Protein AF-E8V4R5-F1 (afdb_monomer_lite)

Organism: Terriglobus saanensis (strain ATCC BAA-1853 / DSM 23119 / SP1PR4) (NCBI:txid401053)

Secondary structure (DSSP, 8-state):
-HHHHHHHHHHHHHHHHHHHHHHHHH-S-HHHHHHHHHHHHHHHHHHHHHHHHS-S-HHHHHHHHHHHHHHHHHHHHHHHH-PPPPHHHHHHHHHHHHHHHHHHH--

pLDDT: mean 89.99, std 7.91, range [58.06, 97.62]

Structure (mmCIF, N/CA/C/O backbone):
data_AF-E8V4R5-F1
#
_entry.id   AF-E8V4R5-F1
#
loop_
_atom_site.group_PDB
_atom_site.id
_atom_site.type_symbol
_atom_site.label_atom_id
_atom_site.label_alt_id
_atom_site.label_comp_id
_atom_site.label_asym_id
_atom_site.label_entity_id
_atom_site.label_seq_id
_atom_site.pdbx_PDB_ins_code
_atom_site.Cartn_x
_atom_site.Cartn_y
_atom_site.Cartn_z
_atom_site.occupancy
_atom_site.B_iso_or_equiv
_atom_site.auth_seq_id
_atom_site.auth_comp_id
_atom_site.auth_asym_id
_atom_site.auth_atom_id
_atom_site.pdbx_PDB_model_num
ATOM 1 N N . MET A 1 1 ? -16.943 6.434 11.124 1.00 60.44 1 MET A N 1
ATOM 2 C CA . MET A 1 1 ? -16.779 6.861 9.710 1.00 60.44 1 MET A CA 1
ATOM 3 C C . MET A 1 1 ? -15.481 7.629 9.461 1.00 60.44 1 MET A C 1
ATOM 5 O O . MET A 1 1 ? -14.752 7.224 8.569 1.00 60.44 1 MET A O 1
ATOM 9 N N . LYS A 1 2 ? -15.135 8.668 10.244 1.00 72.31 2 LYS A N 1
ATOM 10 C CA . LYS A 1 2 ? -13.892 9.448 10.036 1.00 72.31 2 LYS A CA 1
ATOM 11 C C . LYS A 1 2 ? -12.602 8.608 10.106 1.00 72.31 2 LYS A C 1
ATOM 13 O O . LYS A 1 2 ? -11.752 8.741 9.239 1.00 72.31 2 LYS A O 1
ATOM 18 N N . ILE A 1 3 ? -12.506 7.696 11.079 1.00 79.06 3 ILE A N 1
ATOM 19 C CA . ILE A 1 3 ? -11.334 6.817 11.261 1.00 79.06 3 ILE A CA 1
ATOM 20 C C . ILE A 1 3 ? -11.160 5.855 10.075 1.00 79.06 3 ILE A C 1
ATOM 22 O O . ILE A 1 3 ? -10.055 5.681 9.583 1.00 79.06 3 ILE A O 1
ATOM 26 N N . PHE A 1 4 ? -12.251 5.280 9.562 1.00 79.81 4 PHE A N 1
ATOM 27 C CA . PHE A 1 4 ? -12.183 4.375 8.413 1.00 79.81 4 PHE A CA 1
ATOM 28 C C . PHE A 1 4 ? -11.710 5.085 7.139 1.00 79.81 4 PHE A C 1
ATOM 30 O O . PHE A 1 4 ? -10.844 4.572 6.444 1.00 79.81 4 PHE A O 1
ATOM 37 N N . LEU A 1 5 ? -12.234 6.282 6.854 1.00 83.06 5 LEU A N 1
ATOM 38 C CA . LEU A 1 5 ? -11.786 7.077 5.704 1.00 83.06 5 LEU A CA 1
ATOM 39 C C . LEU A 1 5 ? -10.299 7.425 5.800 1.00 83.06 5 LEU A C 1
ATOM 41 O O . LEU A 1 5 ? -9.597 7.415 4.795 1.00 83.06 5 LEU A O 1
ATOM 45 N N . PHE A 1 6 ? -9.825 7.694 7.014 1.00 86.12 6 PHE A N 1
ATOM 46 C CA . PHE A 1 6 ? -8.418 7.948 7.271 1.00 86.12 6 PHE A CA 1
ATOM 47 C C . PHE A 1 6 ? -7.546 6.715 6.994 1.00 86.12 6 PHE A C 1
ATOM 49 O O . PHE A 1 6 ? -6.568 6.807 6.260 1.00 86.12 6 PHE A O 1
ATOM 56 N N . VAL A 1 7 ? -7.940 5.549 7.513 1.00 87.50 7 VAL A N 1
ATOM 57 C CA . VAL A 1 7 ? -7.266 4.266 7.247 1.00 87.50 7 VAL A CA 1
ATOM 58 C C . VAL A 1 7 ? -7.282 3.934 5.756 1.00 87.50 7 VAL A C 1
ATOM 60 O O . VAL A 1 7 ? -6.271 3.510 5.202 1.00 87.50 7 VAL A O 1
ATOM 63 N N . LEU A 1 8 ? -8.402 4.169 5.076 1.00 89.38 8 LEU A N 1
ATOM 64 C CA . LEU A 1 8 ? -8.512 3.956 3.638 1.00 89.38 8 LEU A CA 1
ATOM 65 C C . LEU A 1 8 ? -7.552 4.867 2.861 1.00 89.38 8 LEU A C 1
ATOM 67 O O . LEU A 1 8 ? -6.828 4.394 1.994 1.00 89.38 8 LEU A O 1
ATOM 71 N N . ALA A 1 9 ? -7.492 6.157 3.195 1.00 90.50 9 ALA A N 1
ATOM 72 C CA . ALA A 1 9 ? -6.549 7.077 2.564 1.00 90.50 9 ALA A CA 1
ATOM 73 C C . ALA A 1 9 ? -5.089 6.657 2.811 1.00 90.50 9 ALA A C 1
ATOM 75 O O . ALA A 1 9 ? -4.292 6.627 1.874 1.00 90.50 9 ALA A O 1
ATOM 76 N N . ALA A 1 10 ? -4.757 6.274 4.047 1.00 91.31 10 ALA A N 1
ATOM 77 C CA . ALA A 1 10 ? -3.429 5.798 4.421 1.00 91.31 10 ALA A CA 1
ATOM 78 C C . ALA A 1 10 ? -3.027 4.545 3.622 1.00 91.31 10 ALA A C 1
ATOM 80 O O . ALA A 1 10 ? -1.957 4.510 3.023 1.00 91.31 10 ALA A O 1
ATOM 81 N N . THR A 1 11 ? -3.913 3.554 3.539 1.00 93.19 11 THR A N 1
ATOM 82 C CA . THR A 1 11 ? -3.656 2.303 2.804 1.00 93.19 11 THR A CA 1
ATOM 83 C C . THR A 1 11 ? -3.576 2.502 1.289 1.00 93.19 11 THR A C 1
ATOM 85 O O . THR A 1 11 ? -2.804 1.812 0.629 1.00 93.19 11 THR A O 1
ATOM 88 N N . ILE A 1 12 ? -4.306 3.469 0.718 1.00 94.38 12 ILE A N 1
ATOM 89 C CA . ILE A 1 12 ? -4.163 3.853 -0.699 1.00 94.38 12 ILE A CA 1
ATOM 90 C C . ILE A 1 12 ? -2.790 4.472 -0.962 1.00 94.38 12 ILE A C 1
ATOM 92 O O . ILE A 1 12 ? -2.147 4.106 -1.950 1.00 94.38 12 ILE A O 1
ATOM 96 N N . LEU A 1 13 ? -2.336 5.388 -0.100 1.00 94.56 13 LEU A N 1
ATOM 97 C CA . LEU A 1 13 ? -1.006 5.994 -0.209 1.00 94.56 13 LEU A CA 1
ATOM 98 C C . LEU A 1 13 ? 0.089 4.930 -0.128 1.00 94.56 13 LEU A C 1
ATOM 100 O O . LEU A 1 13 ? 0.983 4.916 -0.970 1.00 94.56 13 LEU A O 1
ATOM 104 N N . GLU A 1 14 ? -0.026 4.019 0.834 1.00 96.00 14 GLU A N 1
ATOM 105 C CA . GLU A 1 14 ? 0.906 2.913 1.021 1.00 96.00 14 GLU A CA 1
ATOM 106 C C . GLU A 1 14 ? 0.955 1.990 -0.200 1.00 96.00 14 GLU A C 1
ATOM 108 O O . GLU A 1 14 ? 2.003 1.838 -0.828 1.00 96.00 14 GLU A O 1
ATOM 113 N N . ALA A 1 15 ? -0.195 1.450 -0.614 1.00 96.44 15 ALA A N 1
ATOM 114 C CA . ALA A 1 15 ? -0.256 0.505 -1.723 1.00 96.44 15 ALA A CA 1
ATOM 115 C C . ALA A 1 15 ? 0.199 1.123 -3.051 1.00 96.44 15 ALA A C 1
ATOM 117 O O . ALA A 1 15 ? 0.870 0.467 -3.851 1.00 96.44 15 ALA A O 1
ATOM 118 N N . THR A 1 16 ? -0.160 2.386 -3.297 1.00 95.44 16 THR A N 1
ATOM 119 C CA . THR A 1 16 ? 0.277 3.112 -4.497 1.00 95.44 16 THR A CA 1
ATOM 120 C C . THR A 1 16 ? 1.774 3.400 -4.439 1.00 95.44 16 THR A C 1
ATOM 122 O O . THR A 1 16 ? 2.461 3.214 -5.442 1.00 95.44 16 THR A O 1
ATOM 125 N N . GLY A 1 17 ? 2.296 3.804 -3.277 1.00 96.06 17 GLY A N 1
ATOM 126 C CA . GLY A 1 17 ? 3.726 4.015 -3.054 1.00 96.06 17 GLY A CA 1
ATOM 127 C C . GLY A 1 17 ? 4.545 2.764 -3.366 1.00 96.06 17 GLY A C 1
ATOM 128 O O . GLY A 1 17 ? 5.484 2.827 -4.161 1.00 96.06 17 GLY A O 1
ATOM 129 N N . ASP A 1 18 ? 4.123 1.610 -2.853 1.00 96.75 18 ASP A N 1
ATOM 130 C CA . ASP A 1 18 ? 4.768 0.319 -3.118 1.00 96.75 18 ASP A CA 1
ATOM 131 C C . ASP A 1 18 ? 4.711 -0.083 -4.594 1.00 96.75 18 ASP A C 1
ATOM 133 O O . ASP A 1 18 ? 5.700 -0.566 -5.158 1.00 96.75 18 ASP A O 1
ATOM 137 N N . ALA A 1 19 ? 3.571 0.139 -5.256 1.00 95.94 19 ALA A N 1
ATOM 138 C CA . ALA A 1 19 ? 3.440 -0.121 -6.686 1.00 95.94 19 ALA A CA 1
ATOM 139 C C . ALA A 1 19 ?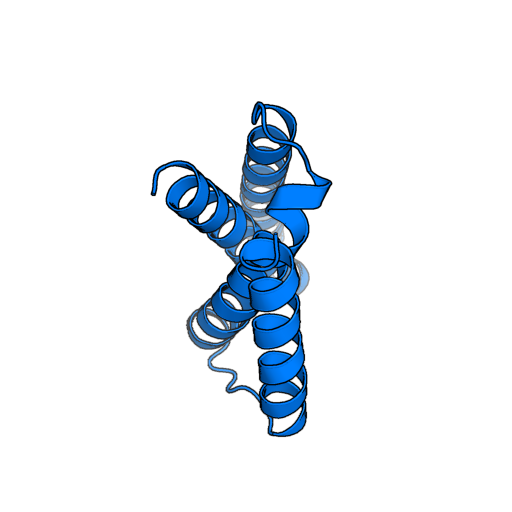 4.392 0.763 -7.505 1.00 95.94 19 ALA A C 1
ATOM 141 O O . ALA A 1 19 ? 5.092 0.261 -8.387 1.00 95.94 19 ALA A O 1
ATOM 142 N N . VAL A 1 20 ? 4.479 2.055 -7.179 1.00 96.62 20 VAL A N 1
ATOM 143 C CA . VAL A 1 20 ? 5.394 3.006 -7.825 1.00 96.62 20 VAL A CA 1
ATOM 144 C C . VAL A 1 20 ? 6.851 2.597 -7.616 1.00 96.62 20 VAL A C 1
ATOM 146 O O . VAL A 1 20 ? 7.612 2.571 -8.584 1.00 96.62 20 VAL A O 1
ATOM 149 N N . LEU A 1 21 ? 7.249 2.228 -6.394 1.00 97.12 21 LEU A N 1
ATOM 150 C CA . LEU A 1 21 ? 8.612 1.763 -6.122 1.00 97.12 21 LEU A CA 1
ATOM 151 C C . LEU A 1 21 ? 8.943 0.476 -6.882 1.00 97.12 21 LEU A C 1
ATOM 153 O O . LEU A 1 21 ? 10.041 0.340 -7.427 1.00 97.12 21 LEU A O 1
ATOM 157 N N . ARG A 1 22 ? 7.986 -0.452 -6.995 1.00 95.88 22 ARG A N 1
ATOM 158 C CA . ARG A 1 22 ? 8.153 -1.665 -7.806 1.00 95.88 22 ARG A CA 1
ATOM 159 C C . ARG A 1 22 ? 8.365 -1.337 -9.282 1.00 95.88 22 ARG A C 1
ATOM 161 O O . ARG A 1 22 ? 9.226 -1.954 -9.910 1.00 95.88 22 ARG A O 1
ATOM 168 N N . VAL A 1 23 ? 7.630 -0.369 -9.833 1.00 95.00 23 VAL A N 1
ATOM 169 C CA . VAL A 1 23 ? 7.850 0.114 -11.208 1.00 95.00 23 VAL A CA 1
ATOM 170 C C . VAL A 1 23 ? 9.231 0.761 -11.330 1.00 95.00 23 VAL A C 1
ATOM 172 O O . VAL A 1 23 ? 9.960 0.455 -12.271 1.00 95.00 23 VAL A O 1
ATOM 175 N N . ALA A 1 24 ? 9.633 1.588 -10.361 1.00 94.75 24 ALA A N 1
ATOM 176 C CA . ALA A 1 24 ? 10.937 2.251 -10.350 1.00 94.75 24 ALA A CA 1
ATOM 177 C C . ALA A 1 24 ? 12.101 1.250 -10.424 1.00 94.75 24 ALA A C 1
ATOM 179 O O . ALA A 1 24 ? 13.036 1.447 -11.200 1.00 94.75 24 ALA A O 1
ATOM 180 N N . LEU A 1 25 ? 12.030 0.153 -9.660 1.00 94.88 25 LEU A N 1
ATOM 181 C CA . LEU A 1 25 ? 13.062 -0.891 -9.620 1.00 94.88 25 LEU A CA 1
ATOM 182 C C . LEU A 1 25 ? 13.326 -1.548 -10.982 1.00 94.88 25 LEU A C 1
ATOM 184 O O . LEU A 1 25 ? 14.464 -1.923 -11.257 1.00 94.88 25 LEU A O 1
ATOM 188 N N . HIS A 1 26 ? 12.302 -1.657 -11.831 1.00 94.75 26 HIS A N 1
ATOM 189 C CA . HIS A 1 26 ? 12.384 -2.330 -13.131 1.00 94.75 26 HIS A CA 1
ATOM 190 C C . HIS A 1 26 ? 12.455 -1.350 -14.312 1.00 94.75 26 HIS A C 1
ATOM 192 O O . HIS A 1 26 ? 12.529 -1.781 -15.463 1.00 94.75 26 HIS A O 1
ATOM 198 N N . HIS A 1 27 ? 12.428 -0.036 -14.060 1.00 94.00 27 HIS A N 1
ATOM 199 C CA . HIS A 1 27 ? 12.414 0.957 -15.126 1.00 94.00 27 HIS A CA 1
ATOM 200 C C . HIS A 1 27 ? 13.821 1.143 -15.735 1.00 94.00 27 HIS A C 1
ATOM 202 O O . HIS A 1 27 ? 14.768 1.431 -14.997 1.00 94.00 27 HIS A O 1
ATOM 208 N N . PRO A 1 28 ? 13.985 1.045 -17.070 1.00 92.06 28 PRO A N 1
ATOM 209 C CA . PRO A 1 28 ? 15.303 1.087 -17.714 1.00 92.06 28 PRO A CA 1
ATOM 210 C C . PRO A 1 28 ? 15.934 2.489 -17.731 1.00 92.06 28 PRO A C 1
ATOM 212 O O . PRO A 1 28 ? 17.152 2.630 -17.675 1.00 92.06 28 PRO A O 1
ATOM 215 N N . SER A 1 29 ? 15.117 3.545 -17.800 1.00 95.38 29 SER A N 1
ATOM 216 C CA . SER A 1 29 ? 15.595 4.936 -17.803 1.00 95.38 29 SER A CA 1
ATOM 217 C C . SER A 1 29 ? 15.936 5.417 -16.392 1.00 95.38 29 SER A C 1
ATOM 219 O O . SER A 1 29 ? 15.056 5.458 -15.528 1.00 95.38 29 SER A O 1
ATOM 221 N N . LEU A 1 30 ? 17.193 5.829 -16.182 1.00 93.81 30 LEU A N 1
ATOM 222 C CA . LEU A 1 30 ? 17.703 6.307 -14.893 1.00 93.81 30 LEU A CA 1
ATOM 223 C C . LEU A 1 30 ? 17.001 7.587 -14.387 1.00 93.81 30 LEU A C 1
ATOM 225 O O . LEU A 1 30 ? 16.593 7.589 -13.225 1.00 93.81 30 LEU A O 1
ATOM 229 N N . PRO A 1 31 ? 16.777 8.642 -15.203 1.00 94.56 31 PRO A N 1
ATOM 230 C CA . PRO A 1 31 ? 16.043 9.826 -14.743 1.00 94.56 31 PRO A CA 1
ATOM 231 C C . PRO A 1 31 ? 14.613 9.509 -14.291 1.00 94.56 31 PRO A C 1
ATOM 233 O O . PRO A 1 31 ? 14.177 9.968 -13.237 1.00 94.56 31 PRO A O 1
ATOM 236 N N . ILE A 1 32 ? 13.898 8.673 -15.054 1.00 94.94 32 ILE A N 1
ATOM 237 C CA . ILE A 1 32 ? 12.528 8.264 -14.712 1.00 94.94 32 ILE A CA 1
ATOM 238 C C . ILE A 1 32 ? 12.535 7.407 -13.447 1.00 94.94 32 ILE A C 1
ATOM 240 O O . ILE A 1 32 ? 11.706 7.602 -12.565 1.00 94.94 32 ILE A O 1
ATOM 244 N N . ARG A 1 33 ? 13.504 6.499 -13.317 1.00 94.94 33 ARG A N 1
ATOM 245 C CA . ARG A 1 33 ? 13.675 5.677 -12.120 1.00 94.94 33 ARG A CA 1
ATOM 246 C C . ARG A 1 33 ? 13.860 6.534 -10.868 1.00 94.94 33 ARG A C 1
ATOM 248 O O . ARG A 1 33 ? 13.164 6.295 -9.888 1.00 94.94 33 ARG A O 1
ATOM 255 N N . ILE A 1 34 ? 14.733 7.543 -10.900 1.00 96.38 34 ILE A N 1
ATOM 256 C CA . ILE A 1 34 ? 14.927 8.468 -9.768 1.00 96.38 34 ILE A CA 1
ATOM 257 C C . ILE A 1 34 ? 13.622 9.203 -9.444 1.00 96.38 34 ILE A C 1
ATOM 259 O O . ILE A 1 34 ? 13.222 9.240 -8.283 1.00 96.38 34 ILE A O 1
ATOM 263 N N . ALA A 1 35 ? 12.929 9.733 -10.456 1.00 96.56 35 ALA A N 1
ATOM 264 C CA . ALA A 1 35 ? 11.658 10.427 -10.256 1.00 96.56 35 ALA A CA 1
ATOM 265 C C . ALA A 1 35 ? 10.598 9.523 -9.600 1.00 96.56 35 ALA A C 1
ATOM 267 O O . ALA A 1 35 ? 9.934 9.942 -8.653 1.00 96.56 35 ALA A O 1
ATOM 268 N N . LEU A 1 36 ? 10.481 8.269 -10.046 1.00 96.62 36 LEU A N 1
ATOM 269 C CA . LEU A 1 36 ? 9.567 7.288 -9.458 1.00 96.62 36 LEU A CA 1
ATOM 270 C C . LEU A 1 36 ? 9.968 6.913 -8.026 1.00 96.62 36 LEU A C 1
ATOM 272 O O . LEU A 1 36 ? 9.092 6.792 -7.176 1.00 96.62 36 LEU A O 1
ATOM 276 N N . PHE A 1 37 ? 11.263 6.778 -7.723 1.00 97.12 37 PHE A N 1
ATOM 277 C CA . PHE A 1 37 ? 11.730 6.542 -6.352 1.00 97.12 37 PHE A CA 1
ATOM 278 C C . PHE A 1 37 ? 11.375 7.693 -5.415 1.00 97.12 37 PHE A C 1
ATOM 280 O O . PHE A 1 37 ? 10.869 7.455 -4.320 1.00 97.12 37 PHE A O 1
ATOM 287 N N . VAL A 1 38 ? 11.602 8.934 -5.849 1.00 97.62 38 VAL A N 1
ATOM 288 C CA . VAL A 1 38 ? 11.248 10.127 -5.069 1.00 97.62 38 VAL A CA 1
ATOM 289 C C . VAL A 1 38 ? 9.737 10.192 -4.857 1.00 97.62 38 VAL A C 1
ATOM 291 O O . VAL A 1 38 ? 9.287 10.411 -3.736 1.00 97.62 38 VAL A O 1
ATOM 294 N N . PHE A 1 39 ? 8.949 9.951 -5.906 1.00 97.31 39 PHE A N 1
ATOM 295 C CA . PHE A 1 39 ? 7.492 9.987 -5.818 1.00 97.31 39 PHE A CA 1
ATOM 296 C C . PHE A 1 39 ? 6.930 8.876 -4.920 1.00 97.31 39 PHE A C 1
ATOM 298 O O . PHE A 1 39 ? 6.163 9.159 -4.003 1.00 97.31 39 PHE A O 1
ATOM 305 N N . GLY A 1 40 ? 7.346 7.623 -5.127 1.00 96.56 40 GLY A N 1
ATOM 306 C CA . GLY A 1 40 ? 6.923 6.489 -4.301 1.00 96.56 40 GLY A CA 1
ATOM 307 C C . GLY A 1 40 ? 7.358 6.643 -2.843 1.00 96.56 40 GLY A C 1
ATOM 308 O O . GLY A 1 40 ? 6.559 6.419 -1.937 1.00 96.56 40 GLY A O 1
ATOM 309 N N . GLY A 1 41 ? 8.584 7.121 -2.611 1.00 97.19 41 GLY A N 1
ATOM 310 C CA . GLY A 1 41 ? 9.081 7.446 -1.275 1.00 97.19 41 GLY A CA 1
ATOM 311 C C . GLY A 1 41 ? 8.245 8.525 -0.588 1.00 97.19 41 GLY A C 1
ATOM 312 O O . GLY A 1 41 ? 7.851 8.346 0.559 1.00 97.19 41 GLY A O 1
ATOM 313 N N . ALA A 1 42 ? 7.892 9.602 -1.297 1.00 97.31 42 ALA A N 1
ATOM 314 C CA . ALA A 1 42 ? 7.040 10.658 -0.754 1.00 97.31 42 ALA A CA 1
ATOM 315 C C . ALA A 1 42 ? 5.647 10.142 -0.355 1.00 97.31 42 ALA A C 1
ATOM 317 O O . ALA A 1 42 ? 5.145 10.516 0.705 1.00 97.31 42 ALA A O 1
ATOM 318 N N . LEU A 1 43 ? 5.039 9.255 -1.155 1.00 96.38 43 LEU A N 1
ATOM 319 C CA . LEU A 1 43 ? 3.756 8.624 -0.820 1.00 96.38 43 LEU A CA 1
ATOM 320 C C . LEU A 1 43 ? 3.850 7.787 0.462 1.00 96.38 43 LEU A C 1
ATOM 322 O O . LEU A 1 43 ? 3.006 7.927 1.348 1.00 96.38 43 LEU A O 1
ATOM 326 N N . LEU A 1 44 ? 4.900 6.971 0.594 1.00 95.62 44 LEU A N 1
ATOM 327 C CA . LEU A 1 44 ? 5.129 6.143 1.782 1.00 95.62 44 LEU A CA 1
ATOM 328 C C . LEU A 1 44 ? 5.431 6.988 3.022 1.00 95.62 44 LEU A C 1
ATOM 330 O O . LEU A 1 44 ? 4.897 6.721 4.098 1.00 95.62 44 LEU A O 1
ATOM 334 N N . THR A 1 45 ? 6.224 8.052 2.886 1.00 95.50 45 THR A N 1
ATOM 335 C CA . THR A 1 45 ? 6.453 9.006 3.978 1.00 95.50 45 THR A CA 1
ATOM 336 C C . THR A 1 45 ? 5.155 9.693 4.391 1.00 95.50 45 THR A C 1
ATOM 338 O O . THR A 1 45 ? 4.900 9.827 5.588 1.00 95.50 45 THR A O 1
ATOM 341 N N . ALA A 1 46 ? 4.308 10.095 3.439 1.00 93.00 46 ALA A N 1
ATOM 342 C CA . ALA A 1 46 ? 3.019 10.720 3.730 1.00 93.00 46 ALA A CA 1
ATOM 343 C C . ALA A 1 46 ? 2.076 9.763 4.475 1.00 93.00 46 ALA A C 1
ATOM 345 O O . ALA A 1 46 ? 1.464 10.156 5.471 1.00 93.00 46 ALA A O 1
ATOM 346 N N . TYR A 1 47 ? 2.007 8.502 4.043 1.00 91.75 47 TYR A N 1
ATOM 347 C CA . TYR A 1 47 ? 1.286 7.434 4.737 1.00 91.75 47 TYR A CA 1
ATOM 348 C C . TYR A 1 47 ? 1.792 7.259 6.180 1.00 91.75 47 TYR A C 1
ATOM 350 O O . TYR A 1 47 ? 1.008 7.372 7.127 1.00 91.75 47 TYR A O 1
ATOM 358 N N . GLY A 1 48 ? 3.102 7.054 6.353 1.00 89.25 48 GLY A N 1
ATOM 359 C CA . GLY A 1 48 ? 3.702 6.791 7.660 1.00 89.25 48 GLY A CA 1
ATOM 360 C C . GLY A 1 48 ? 3.529 7.973 8.610 1.00 89.25 48 GLY A C 1
ATOM 361 O O . GLY A 1 48 ? 3.178 7.792 9.774 1.00 89.25 48 GLY A O 1
ATOM 362 N N . THR A 1 49 ? 3.683 9.195 8.101 1.00 89.94 49 THR A N 1
ATOM 363 C CA . THR A 1 49 ? 3.448 10.427 8.869 1.00 89.94 49 THR A CA 1
ATOM 364 C C . THR A 1 49 ? 1.987 10.544 9.289 1.00 89.94 49 THR A C 1
ATOM 366 O O . THR A 1 49 ? 1.707 10.847 10.445 1.00 89.94 49 THR A O 1
ATOM 369 N N . SER A 1 50 ? 1.049 10.255 8.381 1.00 86.06 50 SER A N 1
ATOM 370 C CA . SER A 1 50 ? -0.383 10.303 8.680 1.00 86.06 50 SER A CA 1
ATOM 371 C C . SER A 1 50 ? -0.723 9.347 9.822 1.00 86.06 50 SER A C 1
ATOM 373 O O . SER A 1 50 ? -1.251 9.784 10.843 1.00 86.06 50 SER A O 1
ATOM 375 N N . LEU A 1 51 ? -0.369 8.064 9.702 1.00 83.81 51 LEU A N 1
ATOM 376 C CA . LEU A 1 51 ? -0.672 7.079 10.744 1.00 83.81 51 LEU A CA 1
ATOM 377 C C . LEU A 1 51 ? -0.064 7.434 12.106 1.00 83.81 51 LEU A C 1
ATOM 379 O O . LEU A 1 51 ? -0.742 7.270 13.115 1.00 83.81 51 LEU A O 1
ATOM 383 N N . ASN A 1 52 ? 1.171 7.939 12.145 1.00 86.00 52 ASN A N 1
ATOM 384 C CA . ASN A 1 52 ? 1.841 8.272 13.408 1.00 86.00 52 ASN A CA 1
ATOM 385 C C . ASN A 1 52 ? 1.315 9.558 14.066 1.00 86.00 52 ASN A C 1
ATOM 387 O O . ASN A 1 52 ? 1.426 9.709 15.279 1.00 86.00 52 ASN A O 1
ATOM 391 N N . LEU A 1 53 ? 0.737 10.483 13.296 1.00 84.12 53 LEU A N 1
ATOM 392 C CA . LEU A 1 53 ? 0.095 11.686 13.838 1.00 84.12 53 LEU A CA 1
ATOM 393 C C . LEU A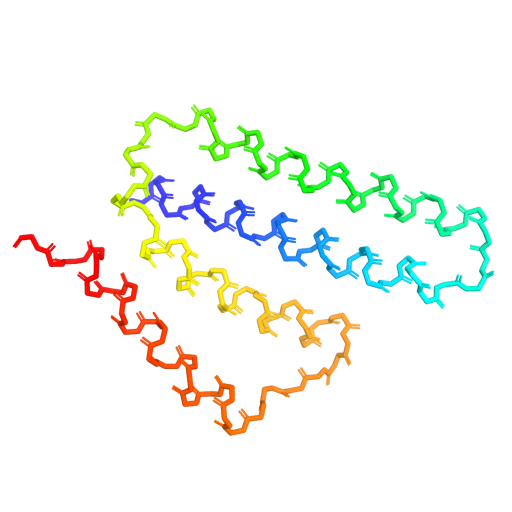 1 53 ? -1.354 11.445 14.279 1.00 84.12 53 LEU A C 1
ATOM 395 O O . LEU A 1 53 ? -1.954 12.307 14.923 1.00 84.12 53 LEU A O 1
ATOM 399 N N . ALA A 1 54 ? -1.946 10.308 13.912 1.00 78.75 54 ALA A N 1
ATOM 400 C CA . ALA A 1 54 ? -3.329 10.015 14.236 1.00 78.75 54 ALA A CA 1
ATOM 401 C C . ALA A 1 54 ? -3.478 9.732 15.747 1.00 78.75 54 ALA A C 1
ATOM 403 O O . ALA A 1 54 ? -2.787 8.863 16.274 1.00 78.75 54 ALA A O 1
ATOM 404 N N . PRO A 1 55 ? -4.401 10.406 16.463 1.00 71.38 55 PRO A N 1
ATOM 405 C CA . PRO A 1 55 ? -4.596 10.239 17.906 1.00 71.38 55 PRO A CA 1
ATOM 406 C C . PRO A 1 55 ? -5.433 8.986 18.217 1.00 71.38 55 PRO A C 1
ATOM 408 O O . PRO A 1 55 ? -6.455 9.052 18.900 1.00 71.38 55 PRO A O 1
ATOM 411 N N . VAL A 1 56 ? -5.056 7.846 17.644 1.00 72.81 56 VAL A N 1
ATOM 412 C CA . VAL A 1 56 ? -5.755 6.565 17.782 1.00 72.81 56 VAL A CA 1
ATOM 413 C C . VAL A 1 56 ? -4.796 5.505 18.299 1.00 72.81 56 VAL A C 1
ATOM 415 O O . VAL A 1 56 ? -3.667 5.395 17.832 1.00 72.81 56 VAL A O 1
ATOM 418 N N . GLU A 1 57 ? -5.281 4.696 19.240 1.00 76.50 57 GLU A N 1
ATOM 419 C CA . GLU A 1 57 ? -4.612 3.481 19.707 1.00 76.50 57 GLU A CA 1
ATOM 420 C C . GLU A 1 57 ? -4.276 2.587 18.508 1.00 76.50 57 GLU A C 1
ATOM 422 O O . GLU A 1 57 ? -5.168 2.034 17.855 1.00 76.50 57 GLU A O 1
ATOM 427 N N . PHE A 1 58 ? -2.982 2.446 18.209 1.00 72.56 58 PHE A N 1
ATOM 428 C CA . PHE A 1 58 ? -2.517 1.722 17.027 1.00 72.56 58 PHE A CA 1
ATOM 429 C C . PHE A 1 58 ? -3.044 0.283 17.027 1.00 72.56 58 PHE A C 1
ATOM 431 O O . PHE A 1 58 ? -3.535 -0.199 16.007 1.00 72.56 58 PHE A O 1
ATOM 438 N N . ALA A 1 59 ? -3.052 -0.370 18.194 1.00 70.50 59 ALA A N 1
ATOM 439 C CA . ALA A 1 59 ? -3.568 -1.725 18.375 1.00 70.50 59 ALA A CA 1
ATOM 440 C C . ALA A 1 59 ? -5.050 -1.859 17.981 1.00 70.50 59 ALA A C 1
ATOM 442 O O . ALA A 1 59 ? -5.420 -2.817 17.305 1.00 70.50 59 ALA A O 1
ATOM 443 N N . ALA A 1 60 ? -5.884 -0.871 18.324 1.00 72.69 60 ALA A N 1
ATOM 444 C CA . ALA A 1 60 ? -7.313 -0.887 18.012 1.00 72.69 60 ALA A CA 1
ATOM 445 C C . ALA A 1 60 ? -7.595 -0.700 16.510 1.00 72.69 60 ALA A C 1
ATOM 447 O O . ALA A 1 60 ? -8.577 -1.223 15.985 1.00 72.69 60 ALA A O 1
ATOM 448 N N . VAL A 1 61 ? -6.732 0.030 15.796 1.00 81.25 61 VAL A N 1
ATOM 449 C CA . VAL A 1 61 ? -6.898 0.308 14.357 1.00 81.25 61 VAL A CA 1
ATOM 450 C C . VAL A 1 61 ? -6.189 -0.729 13.483 1.00 81.25 61 VAL A C 1
ATOM 452 O O . VAL A 1 61 ? -6.583 -0.925 12.334 1.00 81.25 61 VAL A O 1
ATOM 455 N N . THR A 1 62 ? -5.200 -1.446 14.027 1.00 83.81 62 THR A N 1
ATOM 456 C CA . THR A 1 62 ? -4.355 -2.409 13.298 1.00 83.81 62 THR A CA 1
ATOM 457 C C . THR A 1 62 ? -5.179 -3.457 12.551 1.00 83.81 62 THR A C 1
ATOM 459 O O . THR A 1 62 ? -4.925 -3.700 11.374 1.00 83.81 62 THR A O 1
ATOM 462 N N . GLY A 1 63 ? -6.203 -4.040 13.184 1.00 86.50 63 GLY A N 1
ATOM 463 C CA . GLY A 1 63 ? -7.047 -5.051 12.536 1.00 86.50 63 GLY A CA 1
ATOM 464 C C . GLY A 1 63 ? -7.759 -4.521 11.288 1.00 86.50 63 GLY A C 1
ATOM 465 O O . GLY A 1 63 ? -7.676 -5.115 10.211 1.00 86.50 63 GLY A O 1
ATOM 466 N N . MET A 1 64 ? -8.407 -3.360 11.411 1.00 87.06 64 MET A N 1
ATOM 467 C CA . MET A 1 64 ? -9.098 -2.721 10.290 1.00 87.06 64 MET A CA 1
ATOM 468 C C . MET A 1 64 ? -8.123 -2.222 9.219 1.00 87.06 64 MET A C 1
ATOM 470 O O . MET A 1 64 ? -8.420 -2.300 8.025 1.00 87.06 64 MET A O 1
ATOM 474 N N . TYR A 1 65 ? -6.953 -1.745 9.636 1.00 89.50 65 TYR A N 1
ATOM 475 C CA . TYR A 1 65 ? -5.880 -1.322 8.749 1.00 89.50 65 TYR A CA 1
ATOM 476 C C . TYR A 1 65 ? -5.363 -2.480 7.891 1.00 89.50 65 TYR A C 1
ATOM 478 O O . TYR A 1 65 ? -5.401 -2.359 6.672 1.00 89.50 65 TYR A O 1
ATOM 486 N N . ILE A 1 66 ? -4.990 -3.621 8.481 1.00 91.19 66 ILE A N 1
ATOM 487 C CA . ILE A 1 66 ? -4.473 -4.778 7.729 1.00 91.19 66 ILE A CA 1
ATOM 488 C C . ILE A 1 66 ? -5.528 -5.310 6.749 1.00 91.19 66 ILE A C 1
ATOM 490 O O . ILE A 1 66 ? -5.212 -5.590 5.592 1.00 91.19 66 ILE A O 1
ATOM 494 N N . ALA A 1 67 ? -6.789 -5.417 7.180 1.00 92.69 67 ALA A N 1
ATOM 495 C CA . ALA A 1 67 ? -7.875 -5.863 6.308 1.00 92.69 67 ALA A CA 1
ATOM 496 C C . ALA A 1 67 ? -8.077 -4.919 5.112 1.00 92.69 67 ALA A C 1
ATOM 498 O O . ALA A 1 67 ? -8.188 -5.373 3.972 1.00 92.69 67 ALA A O 1
ATOM 499 N N . THR A 1 68 ? -8.088 -3.607 5.360 1.00 91.88 68 THR A N 1
ATOM 500 C CA . THR A 1 68 ? -8.244 -2.598 4.302 1.00 91.88 68 THR A CA 1
ATOM 501 C C . THR A 1 68 ? -7.032 -2.598 3.374 1.00 91.88 68 THR A C 1
ATOM 503 O O . THR A 1 68 ? -7.195 -2.627 2.156 1.00 91.88 68 THR A O 1
ATOM 506 N N . LEU A 1 69 ? -5.823 -2.651 3.935 1.00 93.75 69 LEU A N 1
ATOM 507 C CA . LEU A 1 69 ? -4.569 -2.680 3.192 1.00 93.75 69 LEU A CA 1
ATOM 508 C C . LEU A 1 69 ? -4.504 -3.877 2.250 1.00 93.75 69 LEU A C 1
ATOM 510 O O . LEU A 1 69 ? -4.148 -3.715 1.088 1.00 93.75 69 LEU A O 1
ATOM 514 N N . PHE A 1 70 ? -4.908 -5.064 2.711 1.00 94.81 70 PHE A N 1
ATOM 515 C CA . PHE A 1 70 ? -4.969 -6.248 1.861 1.00 94.81 70 PHE A CA 1
ATOM 516 C C . PHE A 1 70 ? -5.851 -6.015 0.628 1.00 94.81 70 PHE A C 1
ATOM 518 O O . PHE A 1 70 ? -5.420 -6.275 -0.497 1.00 94.81 70 PHE A O 1
ATOM 525 N N . VAL A 1 71 ? -7.070 -5.501 0.824 1.00 94.44 71 VAL A N 1
ATOM 526 C CA . VAL A 1 71 ? -8.011 -5.234 -0.275 1.00 94.44 71 VAL A CA 1
ATOM 527 C C . VAL A 1 71 ? -7.437 -4.197 -1.234 1.00 94.44 71 VAL A C 1
ATOM 529 O O . VAL A 1 71 ? -7.432 -4.414 -2.447 1.00 94.44 71 VAL A O 1
ATOM 532 N N . VAL A 1 72 ? -6.910 -3.095 -0.700 1.00 95.44 72 VAL A N 1
ATOM 533 C CA . VAL A 1 72 ? -6.309 -2.029 -1.504 1.00 95.44 72 VAL A CA 1
ATOM 534 C C . VAL A 1 72 ? -5.097 -2.553 -2.276 1.00 95.44 72 VAL A C 1
ATOM 536 O O . VAL A 1 72 ? -4.971 -2.247 -3.458 1.00 95.44 72 VAL A O 1
ATOM 539 N N . PHE A 1 73 ? -4.262 -3.418 -1.694 1.00 94.88 73 PHE A N 1
ATOM 540 C CA . PHE A 1 73 ? -3.172 -4.066 -2.422 1.00 94.88 73 PHE A CA 1
ATOM 541 C C . PHE A 1 73 ? -3.670 -4.911 -3.590 1.00 94.88 73 PHE A C 1
ATOM 543 O O . PHE A 1 73 ? -3.086 -4.822 -4.667 1.00 94.88 73 PHE A O 1
ATOM 550 N N . GLN A 1 74 ? -4.737 -5.700 -3.427 1.00 94.75 74 GLN A N 1
ATOM 551 C CA . GLN A 1 74 ? -5.284 -6.477 -4.547 1.00 94.75 74 GLN A CA 1
ATOM 552 C C . GLN A 1 74 ? -5.802 -5.563 -5.664 1.00 94.75 74 GLN A C 1
ATOM 554 O O . GLN A 1 74 ? -5.527 -5.811 -6.839 1.00 94.75 74 GLN A O 1
ATOM 559 N N . VAL A 1 75 ? -6.493 -4.476 -5.305 1.00 94.25 75 VAL A N 1
ATOM 560 C CA . VAL A 1 75 ? -6.985 -3.477 -6.267 1.00 94.25 75 VAL A CA 1
ATOM 561 C C . VAL A 1 75 ? -5.822 -2.806 -6.994 1.00 94.25 75 VAL A C 1
ATOM 563 O O . VAL A 1 75 ? -5.798 -2.785 -8.223 1.00 94.25 75 VAL A O 1
ATOM 566 N N . THR A 1 76 ? -4.825 -2.307 -6.267 1.00 94.25 76 THR A N 1
ATOM 567 C CA . THR A 1 76 ? -3.648 -1.657 -6.853 1.00 94.25 76 THR A CA 1
ATOM 568 C C . THR A 1 76 ? -2.862 -2.626 -7.731 1.00 94.25 76 THR A C 1
ATOM 570 O O . THR A 1 76 ? -2.469 -2.265 -8.839 1.00 94.25 76 THR A O 1
ATOM 573 N N . ASN A 1 77 ? -2.685 -3.877 -7.300 1.00 93.06 77 ASN A N 1
ATOM 574 C CA . ASN A 1 77 ? -1.975 -4.891 -8.075 1.00 93.06 77 ASN A CA 1
ATOM 575 C C . ASN A 1 77 ? -2.691 -5.193 -9.402 1.00 93.06 77 ASN A C 1
ATOM 577 O O . ASN A 1 77 ? -2.052 -5.297 -10.451 1.00 93.06 77 ASN A O 1
ATOM 581 N N . TYR A 1 78 ? -4.024 -5.240 -9.378 1.00 93.44 78 TYR A N 1
ATOM 582 C CA . TYR A 1 78 ? -4.829 -5.372 -10.587 1.00 93.44 78 TYR A CA 1
ATOM 583 C C . TYR A 1 78 ? -4.736 -4.134 -11.492 1.00 93.44 78 TYR A C 1
ATOM 585 O O . TYR A 1 78 ? -4.584 -4.271 -12.705 1.00 93.44 78 TYR A O 1
ATOM 593 N N . LEU A 1 79 ? -4.793 -2.920 -10.938 1.00 93.69 79 LEU A N 1
ATOM 594 C CA . LEU A 1 79 ? -4.753 -1.684 -11.727 1.00 93.69 79 LEU A CA 1
ATOM 595 C C . LEU A 1 79 ? -3.389 -1.443 -12.387 1.00 93.69 79 LEU A C 1
ATOM 597 O O . LEU A 1 79 ? -3.343 -1.096 -13.566 1.00 93.69 79 LEU A O 1
ATOM 601 N N . PHE A 1 80 ? -2.294 -1.646 -11.651 1.00 92.56 80 PHE A N 1
ATOM 602 C CA . PHE A 1 80 ? -0.934 -1.376 -12.128 1.00 92.56 80 PHE A CA 1
ATOM 603 C C . PHE A 1 80 ? -0.353 -2.524 -12.950 1.00 92.56 80 PHE A C 1
ATOM 605 O O . PHE A 1 80 ? 0.299 -2.283 -13.963 1.00 92.56 80 PHE A O 1
ATOM 612 N N . PHE A 1 81 ? -0.581 -3.770 -12.527 1.00 93.88 81 PHE A N 1
ATOM 613 C CA . PHE A 1 81 ? 0.106 -4.934 -13.093 1.00 93.88 81 PHE A CA 1
ATOM 614 C C . PHE A 1 81 ? -0.834 -5.909 -13.805 1.00 93.88 81 PHE A C 1
ATOM 616 O O . PHE A 1 81 ? -0.365 -6.914 -14.332 1.00 93.88 81 PHE A O 1
ATOM 623 N N . ARG A 1 82 ? -2.152 -5.641 -13.828 1.00 92.25 82 ARG A N 1
ATOM 624 C CA . ARG A 1 82 ? -3.182 -6.540 -14.397 1.00 92.25 82 ARG A CA 1
ATOM 625 C C . ARG A 1 82 ? -3.131 -7.959 -13.820 1.00 92.25 82 ARG A C 1
ATOM 627 O O . ARG A 1 82 ? -3.634 -8.899 -14.428 1.00 92.25 82 ARG A O 1
ATOM 634 N N . ALA A 1 83 ? -2.550 -8.104 -12.630 1.00 89.62 83 ALA A N 1
ATOM 635 C CA . ALA A 1 83 ? -2.417 -9.371 -11.938 1.00 89.62 83 ALA A CA 1
ATOM 636 C C . ALA A 1 83 ? -3.692 -9.653 -11.140 1.00 89.62 83 ALA A C 1
ATOM 638 O O . ALA A 1 83 ? -4.120 -8.833 -10.325 1.00 89.62 83 ALA A O 1
ATOM 639 N N . THR A 1 84 ? -4.298 -10.815 -11.371 1.00 90.56 84 THR A N 1
ATOM 640 C CA . THR A 1 84 ? -5.454 -11.276 -10.602 1.00 90.56 84 THR A CA 1
ATOM 641 C C . THR A 1 84 ? -5.002 -12.108 -9.398 1.00 90.56 84 THR A C 1
ATOM 643 O O . THR A 1 84 ? -3.999 -12.825 -9.477 1.00 90.56 84 THR A O 1
ATOM 646 N N . PRO A 1 85 ? -5.707 -12.015 -8.258 1.00 88.44 85 PRO A N 1
ATOM 647 C CA . PRO A 1 85 ? -5.385 -12.810 -7.081 1.00 88.44 85 PRO A CA 1
ATOM 648 C C . PRO A 1 85 ? -5.559 -14.303 -7.370 1.00 88.44 85 PRO A C 1
ATOM 650 O O . PRO A 1 85 ? -6.563 -14.739 -7.933 1.00 88.44 85 PRO A O 1
ATOM 653 N N . THR A 1 86 ? -4.572 -15.096 -6.960 1.00 93.31 86 THR A N 1
ATOM 654 C CA . THR A 1 86 ? -4.625 -16.557 -7.051 1.00 93.31 86 THR A CA 1
ATOM 655 C C . THR A 1 86 ? -5.518 -17.138 -5.953 1.00 93.31 86 THR A C 1
ATOM 657 O O . THR A 1 86 ? -5.816 -16.477 -4.957 1.00 93.31 86 THR A O 1
ATOM 660 N N . LEU A 1 87 ? -5.924 -18.404 -6.093 1.00 92.38 87 LEU A N 1
ATOM 661 C CA . LEU A 1 87 ? -6.772 -19.069 -5.099 1.00 92.38 87 LEU A CA 1
ATOM 662 C C . LEU A 1 87 ? -6.187 -19.027 -3.666 1.00 92.38 87 LEU A C 1
ATOM 664 O O . LEU A 1 87 ? -6.936 -18.689 -2.749 1.00 92.38 87 LEU A O 1
ATOM 668 N N . PRO A 1 88 ? -4.875 -19.256 -3.436 1.00 94.31 88 PRO A N 1
ATOM 669 C CA . PRO A 1 88 ? -4.281 -19.084 -2.108 1.00 94.31 88 PRO A CA 1
ATOM 670 C C . PRO A 1 88 ? -4.384 -17.654 -1.564 1.00 94.31 88 PRO A C 1
ATOM 672 O O . PRO A 1 88 ? -4.628 -17.474 -0.374 1.00 94.31 88 PRO A O 1
ATOM 675 N N . VAL A 1 89 ? -4.238 -16.637 -2.424 1.00 93.75 89 VAL A N 1
ATOM 676 C CA . VAL A 1 89 ? -4.379 -15.222 -2.034 1.00 93.75 89 VAL A CA 1
ATOM 677 C C . VAL A 1 89 ? -5.816 -14.913 -1.638 1.00 93.75 89 VAL A C 1
ATOM 679 O O . VAL A 1 89 ? -6.031 -14.183 -0.677 1.00 93.75 89 VAL A O 1
ATOM 682 N N . LEU A 1 90 ? -6.801 -15.487 -2.328 1.00 92.69 90 LEU A N 1
ATOM 683 C CA . L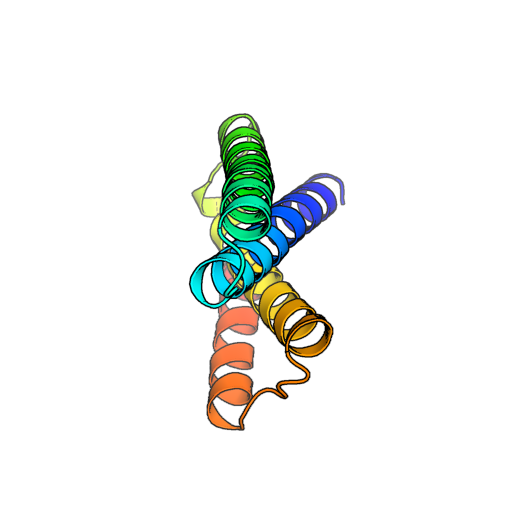EU A 1 90 ? -8.208 -15.324 -1.968 1.00 92.69 90 LEU A CA 1
ATOM 684 C C . LEU A 1 90 ? -8.520 -15.987 -0.625 1.00 92.69 90 LEU A C 1
ATOM 686 O O . LEU A 1 90 ? -9.069 -15.331 0.255 1.00 92.69 90 LEU A O 1
ATOM 690 N N . VAL A 1 91 ? -8.120 -17.246 -0.426 1.00 95.75 91 VAL A N 1
ATOM 691 C CA . VAL A 1 91 ? -8.362 -17.961 0.840 1.00 95.75 91 VAL A CA 1
ATOM 692 C C . VAL A 1 91 ? -7.645 -17.264 1.999 1.00 95.75 91 VAL A C 1
ATOM 694 O O . VAL A 1 91 ? -8.282 -16.897 2.985 1.00 95.75 91 VAL A O 1
ATOM 697 N N . GLY A 1 92 ? -6.346 -16.988 1.866 1.00 94.75 92 GLY A N 1
ATOM 698 C CA . GLY A 1 92 ? -5.592 -16.246 2.880 1.00 94.75 92 GLY A CA 1
ATOM 699 C C . GLY A 1 92 ? -6.163 -14.846 3.118 1.00 94.75 92 GLY A C 1
ATOM 700 O O . GLY A 1 92 ? -6.325 -14.425 4.259 1.00 94.75 92 GLY A O 1
ATOM 701 N N . GLY A 1 93 ? -6.563 -14.158 2.050 1.00 92.44 93 GLY A N 1
ATOM 702 C CA . GLY A 1 93 ? -7.207 -12.851 2.096 1.00 92.44 93 GLY A CA 1
ATOM 703 C C . GLY A 1 93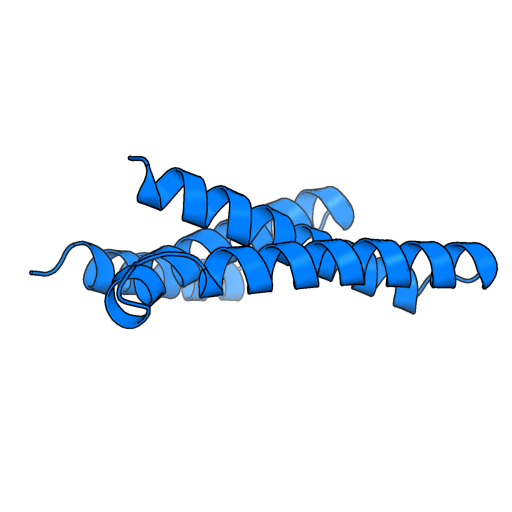 ? -8.507 -12.840 2.884 1.00 92.44 93 GLY A C 1
ATOM 704 O O . GLY A 1 93 ? -8.718 -11.957 3.712 1.00 92.44 93 GLY A O 1
ATOM 705 N N . THR A 1 94 ? -9.363 -13.846 2.690 1.00 93.88 94 THR A N 1
ATOM 706 C CA . THR A 1 94 ? -10.602 -13.967 3.472 1.00 93.88 94 THR A CA 1
ATOM 707 C C . THR A 1 94 ? -10.318 -14.141 4.961 1.00 93.88 94 THR A C 1
ATOM 709 O O . THR A 1 94 ? -10.994 -13.514 5.776 1.00 93.88 94 THR A O 1
ATOM 712 N N . LEU A 1 95 ? -9.2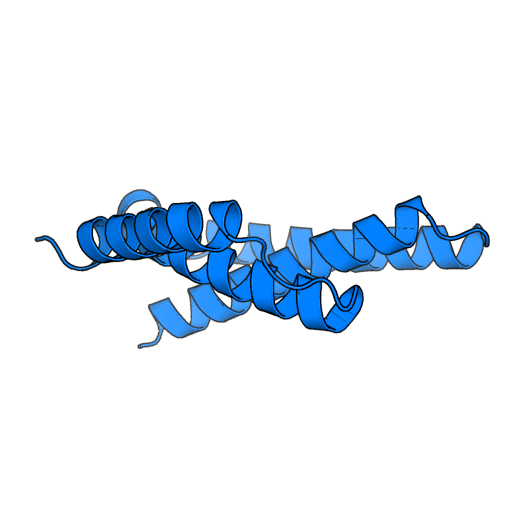82 -14.900 5.332 1.00 95.06 95 LEU A N 1
ATOM 713 C CA . LEU A 1 95 ? -8.860 -15.046 6.727 1.00 95.06 95 LEU A CA 1
ATOM 714 C C . LEU A 1 95 ? -8.325 -13.729 7.303 1.00 95.06 95 LEU A C 1
ATOM 716 O O . LEU A 1 95 ? -8.691 -13.372 8.420 1.00 95.06 95 LEU A O 1
ATOM 720 N N . ILE A 1 96 ? -7.528 -12.978 6.535 1.00 94.00 96 ILE A N 1
ATOM 721 C CA . ILE A 1 96 ? -7.017 -11.657 6.938 1.00 94.00 96 ILE A CA 1
ATOM 722 C C . ILE A 1 96 ? -8.170 -10.684 7.197 1.00 94.00 96 ILE A C 1
ATOM 724 O O . ILE A 1 96 ? -8.219 -10.047 8.249 1.00 94.00 96 ILE A O 1
ATOM 728 N N . VAL A 1 97 ? -9.116 -10.584 6.260 1.00 93.62 97 VAL A N 1
ATOM 729 C CA . VAL A 1 97 ? -10.272 -9.685 6.392 1.00 93.62 97 VAL A CA 1
ATOM 730 C C . VAL A 1 97 ? -11.142 -10.102 7.575 1.00 93.62 97 VAL A C 1
ATOM 732 O O . VAL A 1 97 ? -11.535 -9.253 8.369 1.00 93.62 97 VAL A O 1
ATOM 735 N N . THR A 1 98 ? -11.389 -11.402 7.746 1.00 93.12 98 THR A N 1
ATOM 736 C CA . THR A 1 98 ? -12.171 -11.922 8.878 1.00 93.12 98 THR A CA 1
ATOM 737 C C . THR A 1 98 ? -11.481 -11.631 10.211 1.00 93.12 98 THR A C 1
ATOM 739 O O . THR A 1 98 ? -12.121 -11.122 11.128 1.00 93.12 98 THR A O 1
ATOM 742 N N . GLY A 1 99 ? -10.171 -11.870 10.316 1.00 90.62 99 GLY A N 1
ATOM 743 C CA . GLY A 1 99 ? -9.385 -11.540 11.506 1.00 90.62 99 GLY A CA 1
ATOM 744 C C . GLY A 1 99 ? -9.400 -10.043 11.822 1.00 90.62 99 GLY A C 1
ATOM 745 O O . GLY A 1 99 ? -9.609 -9.657 12.970 1.00 90.62 99 GLY A O 1
ATOM 746 N N . GLY A 1 100 ? -9.267 -9.188 10.804 1.00 88.25 100 GLY A N 1
ATOM 747 C CA . GLY A 1 100 ? -9.346 -7.737 10.969 1.00 88.25 100 GLY A CA 1
ATOM 748 C C . GLY A 1 100 ? -10.722 -7.249 11.428 1.00 88.25 100 GLY A C 1
ATOM 749 O O . GLY A 1 100 ? -10.806 -6.363 12.278 1.00 88.25 100 GLY A O 1
ATOM 750 N N . LEU A 1 101 ? -11.800 -7.859 10.922 1.00 87.56 101 LEU A N 1
ATOM 751 C CA . LEU A 1 101 ? -13.166 -7.587 11.378 1.00 87.56 101 LEU A CA 1
ATOM 752 C C . LEU A 1 101 ? -13.377 -8.024 12.827 1.00 87.56 101 LEU A C 1
ATOM 754 O O . LEU A 1 101 ? -13.981 -7.272 13.585 1.00 87.56 101 LEU A O 1
ATOM 758 N N . ILE A 1 102 ? -12.854 -9.185 13.230 1.00 88.94 102 ILE A N 1
ATOM 759 C CA . ILE A 1 102 ? -12.912 -9.640 14.626 1.00 88.94 102 ILE A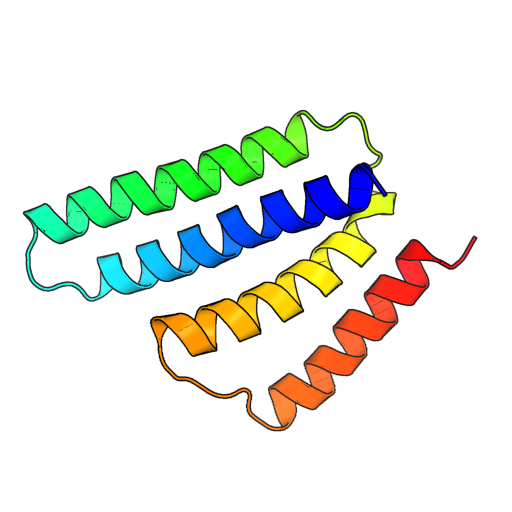 CA 1
ATOM 760 C C . ILE A 1 102 ? -12.210 -8.623 15.526 1.00 88.94 102 ILE A C 1
ATOM 762 O O . ILE A 1 102 ? -12.836 -8.106 16.439 1.00 88.94 102 ILE A O 1
ATOM 766 N N . VAL A 1 103 ? -10.963 -8.250 15.228 1.00 83.69 103 VAL A N 1
ATOM 767 C CA . VAL A 1 103 ? -10.217 -7.265 16.034 1.00 83.69 103 VAL A CA 1
ATOM 768 C C . VAL A 1 103 ? -10.941 -5.915 16.109 1.00 83.69 103 VAL A C 1
ATOM 770 O O . VAL A 1 103 ? -10.903 -5.255 17.141 1.00 83.69 103 VAL A O 1
ATOM 773 N N . SER A 1 104 ? -11.611 -5.496 15.032 1.00 78.88 104 SER A N 1
ATOM 774 C CA . SER A 1 104 ? -12.278 -4.191 14.979 1.00 78.88 104 SER A CA 1
ATOM 775 C C . SER A 1 104 ? -13.683 -4.165 15.591 1.00 78.88 104 SER A C 1
ATOM 777 O O . SER A 1 104 ? -14.139 -3.086 15.977 1.00 78.88 104 SER A O 1
ATOM 779 N N . LEU A 1 105 ? -14.411 -5.285 15.594 1.00 82.50 105 LEU A N 1
ATOM 780 C CA . LEU A 1 105 ? -15.821 -5.350 16.004 1.00 82.50 105 LEU A CA 1
ATOM 781 C C . LEU A 1 105 ? -16.022 -6.067 17.340 1.00 82.50 105 LEU A C 1
ATOM 783 O O . LEU A 1 105 ? -17.050 -5.854 17.984 1.00 82.50 105 LEU A O 1
ATOM 787 N N . TRP A 1 106 ? -15.071 -6.903 17.752 1.00 77.06 106 TRP A N 1
ATOM 788 C CA . TRP A 1 106 ? -15.127 -7.618 19.019 1.00 77.06 106 TRP A CA 1
ATOM 789 C C . TRP A 1 106 ? -14.760 -6.665 20.157 1.00 77.06 106 TRP A C 1
ATOM 791 O O . TRP A 1 106 ? -13.642 -6.157 20.219 1.00 77.06 106 TRP A O 1
ATOM 801 N N . ARG A 1 107 ? -15.737 -6.392 21.023 1.00 58.06 107 ARG A N 1
ATOM 802 C CA . ARG A 1 107 ? -15.586 -5.591 22.241 1.00 58.06 107 ARG A CA 1
ATOM 803 C C . ARG A 1 107 ? -15.378 -6.488 23.446 1.00 58.06 107 ARG A C 1
ATOM 805 O O . ARG A 1 107 ? -16.108 -7.498 23.535 1.00 58.06 107 ARG A O 1
#

Radius of gyration: 15.33 Å; chains: 1; bounding box: 34×31×40 Å

Sequence (107 aa):
MKIFLFVLAATILEATGDAVLRVALHHPSLPIRIALFVFGGALLTAYGTSLNLAPVEFAAVTGMYIATLFVVFQVTNYLFFRATPTLPVLVGGTLIVTGGLIVSLWR

Foldseek 3Di:
DVLLVLLLQLLLLLLVLVLLLVCLVPPPDPVSSVVSPVSSVVSNVVSVVSLVPDPDDCQQCVLVNQLSNLVSNQVSCCVRPVDHDDPVSVVVSVVSNVSSCCSNPPD